Protein AF-A0A943QH11-F1 (afdb_monomer)

Mean predicted a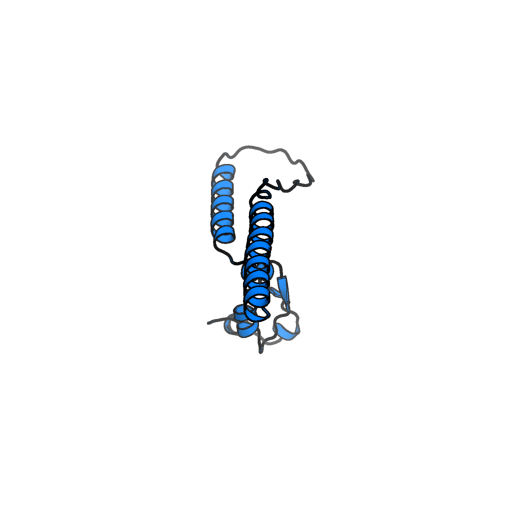ligned error: 17.02 Å

Sequence (123 aa):
MKKFILAILLIIISLTSGFLMKKIINKYKTNNTQANPTSNNVNKETNTPTDKDNSSNKNLQKRANEILSSMSIEEKVGQMFLIRCNKYTALEDLNKYKVGGFILFDDNINGETKESLSSTIDT

Nearest PDB structures (foldseek):
  6tye-assembly1_F  TM=2.501E-01  e=7.102E+00  Mycobacterium tuberculosis

Structure (mmCIF, N/CA/C/O backbone):
data_AF-A0A943QH11-F1
#
_entry.id   AF-A0A943QH11-F1
#
loop_
_atom_site.group_PDB
_atom_site.id
_atom_site.type_symbol
_atom_site.label_atom_id
_atom_site.label_alt_id
_atom_site.label_comp_id
_atom_site.label_asym_id
_atom_site.label_entity_id
_atom_site.label_seq_id
_atom_site.pdbx_PDB_ins_code
_atom_site.Cartn_x
_atom_site.Cartn_y
_atom_site.Cartn_z
_atom_site.occupancy
_atom_site.B_iso_or_equiv
_atom_site.auth_seq_id
_atom_site.auth_comp_id
_atom_site.auth_asym_id
_atom_site.auth_atom_id
_atom_site.pdbx_PDB_model_num
ATOM 1 N N . MET A 1 1 ? -56.545 -19.238 20.202 1.00 70.50 1 MET A N 1
ATOM 2 C CA . MET A 1 1 ? -55.419 -20.026 20.760 1.00 70.50 1 MET A CA 1
ATOM 3 C C . MET A 1 1 ? -54.126 -19.868 19.955 1.00 70.50 1 MET A C 1
ATOM 5 O O . MET A 1 1 ? -53.176 -19.331 20.499 1.00 70.50 1 MET A O 1
ATOM 9 N N . LYS A 1 2 ? -54.087 -20.200 18.652 1.00 68.56 2 LYS A N 1
ATOM 10 C CA . LYS A 1 2 ? -52.864 -20.090 17.817 1.00 68.56 2 LYS A CA 1
ATOM 11 C C . LYS A 1 2 ? -52.231 -18.683 17.772 1.00 68.56 2 LYS A C 1
ATOM 13 O O . LYS A 1 2 ? -51.018 -18.554 17.859 1.00 68.56 2 LYS A O 1
ATOM 18 N N . LYS A 1 3 ? -53.056 -17.630 17.721 1.00 75.44 3 LYS A N 1
ATOM 19 C CA . LYS A 1 3 ? -52.600 -16.224 17.714 1.00 75.44 3 LYS A CA 1
ATOM 20 C C . LYS A 1 3 ? -51.953 -15.782 19.040 1.00 75.44 3 LYS A C 1
ATOM 22 O O . LYS A 1 3 ? -51.031 -14.980 19.022 1.00 75.44 3 LYS A O 1
ATOM 27 N N . PHE A 1 4 ? -52.389 -16.354 20.167 1.00 85.69 4 PHE A N 1
ATOM 28 C CA . PHE A 1 4 ? -51.793 -16.092 21.483 1.00 85.69 4 PHE A CA 1
ATOM 29 C C . PHE A 1 4 ? -50.453 -16.822 21.655 1.00 85.69 4 PHE A C 1
ATOM 31 O O . PHE A 1 4 ? -49.510 -16.251 22.190 1.00 85.69 4 PHE A O 1
ATOM 38 N N . ILE A 1 5 ? -50.334 -18.043 21.120 1.00 85.81 5 ILE A N 1
ATOM 39 C CA . ILE A 1 5 ? -49.075 -18.810 21.115 1.00 85.81 5 ILE A CA 1
ATOM 40 C C . ILE A 1 5 ? -47.998 -18.100 20.276 1.00 85.81 5 ILE A C 1
ATOM 42 O O . ILE A 1 5 ? -46.850 -18.005 20.702 1.00 85.81 5 ILE A O 1
ATOM 46 N N . LEU A 1 6 ? -48.371 -17.545 19.117 1.00 86.81 6 LEU A N 1
ATOM 47 C CA . LEU A 1 6 ? -47.443 -16.808 18.252 1.00 86.81 6 LEU A CA 1
ATOM 48 C C . LEU A 1 6 ? -46.908 -15.527 18.919 1.00 86.81 6 LEU A C 1
ATOM 50 O O . LEU A 1 6 ? -45.724 -15.223 18.796 1.00 86.81 6 LEU A O 1
ATOM 54 N N . ALA A 1 7 ? -47.752 -14.811 19.669 1.00 86.31 7 ALA A N 1
ATOM 55 C CA . ALA A 1 7 ? -47.340 -13.614 20.403 1.00 86.31 7 ALA A CA 1
ATOM 56 C C . ALA A 1 7 ? -46.328 -13.931 21.522 1.00 86.31 7 ALA A C 1
ATOM 58 O O . ALA A 1 7 ? -45.351 -13.205 21.691 1.00 86.31 7 ALA A O 1
ATOM 59 N N . ILE A 1 8 ? -46.510 -15.045 22.240 1.00 86.12 8 ILE A N 1
ATOM 60 C CA . ILE A 1 8 ? -45.586 -15.485 23.299 1.00 86.12 8 ILE A CA 1
ATOM 61 C C . ILE A 1 8 ? -44.219 -15.882 22.713 1.00 86.12 8 ILE A C 1
ATOM 63 O O . ILE A 1 8 ? -43.184 -15.523 23.272 1.00 86.12 8 ILE A O 1
ATOM 67 N N . LEU A 1 9 ? -44.195 -16.549 21.553 1.00 85.75 9 LEU A N 1
ATOM 68 C CA . LEU A 1 9 ? -42.954 -16.904 20.849 1.00 85.75 9 LEU A CA 1
ATOM 69 C C . LEU A 1 9 ? -42.137 -15.671 20.428 1.00 85.75 9 LEU A C 1
ATOM 71 O O . LEU A 1 9 ? -40.920 -15.652 20.613 1.00 85.75 9 LEU A O 1
ATOM 75 N N . LEU A 1 10 ? -42.794 -14.620 19.925 1.00 85.69 10 LEU A N 1
ATOM 76 C CA . LEU A 1 10 ? -42.123 -13.376 19.525 1.00 85.69 10 LEU A CA 1
ATOM 77 C C . LEU A 1 10 ? -41.498 -12.633 20.717 1.00 85.69 10 LEU A C 1
ATOM 79 O O . LEU A 1 10 ? -40.397 -12.094 20.601 1.00 85.69 10 LEU A O 1
ATOM 83 N N . ILE A 1 11 ? -42.154 -12.662 21.879 1.00 85.75 11 ILE A N 1
ATOM 84 C CA . ILE A 1 11 ? -41.639 -12.049 23.113 1.00 85.75 11 ILE A CA 1
ATOM 85 C C . ILE A 1 11 ? -40.381 -12.785 23.608 1.00 85.75 11 ILE A C 1
ATOM 87 O O . ILE A 1 11 ? -39.406 -12.147 24.001 1.00 85.75 11 ILE A O 1
ATOM 91 N N . ILE A 1 12 ? -40.346 -14.119 23.527 1.00 81.06 12 ILE A N 1
ATOM 92 C CA . ILE A 1 12 ? -39.179 -14.920 23.941 1.00 81.06 12 ILE A CA 1
ATOM 93 C C . ILE A 1 12 ? -37.966 -14.667 23.023 1.00 81.06 12 ILE A C 1
ATOM 95 O O . ILE A 1 12 ? -36.835 -14.547 23.500 1.00 81.06 12 ILE A O 1
ATOM 99 N N . ILE A 1 13 ? -38.181 -14.524 21.713 1.00 79.62 13 ILE A N 1
ATOM 100 C CA . ILE A 1 13 ? -37.114 -14.211 20.742 1.00 79.62 13 ILE A C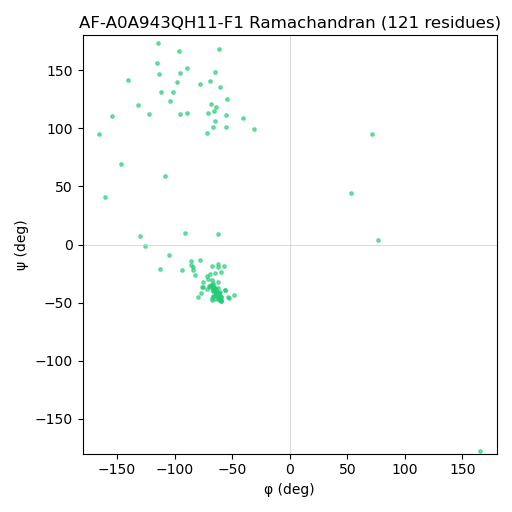A 1
ATOM 101 C C . ILE A 1 13 ? -36.541 -12.799 20.986 1.00 79.62 13 ILE A C 1
ATOM 103 O O . ILE A 1 13 ? -35.326 -12.584 20.952 1.00 79.62 13 ILE A O 1
ATOM 107 N N . SER A 1 14 ? -37.404 -11.836 21.316 1.00 74.19 14 SER A N 1
ATOM 108 C CA . SER A 1 14 ? -37.004 -10.478 21.707 1.00 74.19 14 SER A CA 1
ATOM 109 C C . SER A 1 14 ? -36.154 -10.462 22.990 1.00 74.19 14 SER A C 1
ATOM 111 O O . SER A 1 14 ? -35.111 -9.810 23.029 1.00 74.19 14 SER A O 1
ATOM 113 N N . LEU A 1 15 ? -36.541 -11.219 24.021 1.00 73.31 15 LEU A N 1
ATOM 114 C CA . LEU A 1 15 ? -35.820 -11.258 25.300 1.00 73.31 15 LEU A CA 1
ATOM 115 C C . LEU A 1 15 ? -34.456 -11.966 25.197 1.00 73.31 15 LEU A C 1
ATOM 117 O O . LEU A 1 15 ? -33.489 -11.553 25.839 1.00 73.31 15 LEU A O 1
ATOM 121 N N . THR A 1 16 ? -34.350 -13.007 24.369 1.00 67.44 16 THR A N 1
ATOM 122 C CA . THR A 1 16 ? -33.099 -13.768 24.193 1.00 67.44 16 THR A CA 1
ATOM 123 C C . THR A 1 16 ? -32.056 -13.021 23.355 1.00 67.44 16 THR A C 1
ATOM 125 O O . THR A 1 16 ? -30.871 -13.052 23.692 1.00 67.44 16 THR A O 1
ATOM 128 N N . SER A 1 17 ? -32.468 -12.276 22.324 1.00 64.62 17 SER A N 1
ATOM 129 C CA . SER A 1 17 ? -31.553 -11.468 21.494 1.00 64.62 17 SER A CA 1
ATOM 130 C C . SER A 1 17 ? -30.895 -10.306 22.259 1.00 64.62 17 SER A C 1
ATOM 132 O O . SER A 1 17 ? -29.697 -10.060 22.099 1.00 64.62 17 SER A O 1
ATOM 134 N N . GLY A 1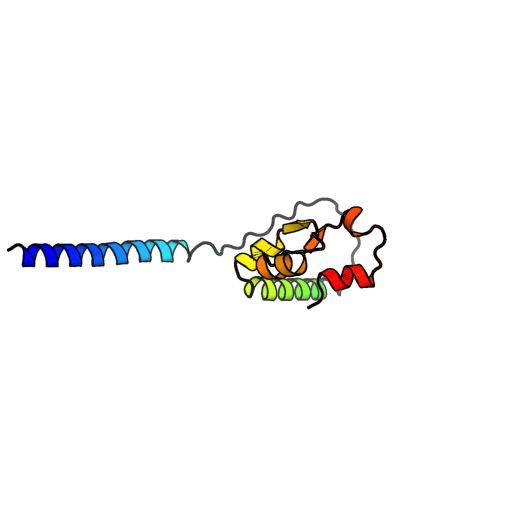 18 ? -31.624 -9.646 23.168 1.00 62.47 18 GLY A N 1
ATOM 135 C CA . GLY A 1 18 ? -31.067 -8.594 24.030 1.00 62.47 18 GLY A CA 1
ATOM 136 C C . GLY A 1 18 ? -30.036 -9.104 25.049 1.00 62.47 18 GLY A C 1
ATOM 137 O O . GLY A 1 18 ? -29.063 -8.411 25.358 1.00 62.47 18 GLY A O 1
ATOM 138 N N . PHE A 1 19 ? -30.199 -10.336 25.545 1.00 64.69 19 PHE A N 1
ATOM 139 C CA . PHE A 1 19 ? -29.276 -10.948 26.507 1.00 64.69 19 PHE A CA 1
ATOM 140 C C . PHE A 1 19 ? -27.929 -11.335 25.871 1.00 64.69 19 PHE A C 1
ATOM 142 O O . PHE A 1 19 ? -26.877 -11.115 26.480 1.00 64.69 19 PHE A O 1
ATOM 149 N N . LEU A 1 20 ? -27.932 -11.838 24.626 1.00 61.16 20 LEU A N 1
ATOM 150 C CA . LEU A 1 20 ? -26.693 -12.161 23.905 1.00 61.16 20 LEU A CA 1
ATOM 151 C C . LEU A 1 20 ? -25.838 -10.911 23.637 1.00 61.16 20 LEU A C 1
ATOM 153 O O . LEU A 1 20 ? -24.622 -10.956 23.838 1.00 61.16 20 LEU A O 1
ATOM 157 N N . MET A 1 21 ? -26.449 -9.777 23.276 1.00 60.41 21 MET A N 1
ATOM 158 C CA . MET A 1 21 ? -25.701 -8.541 23.001 1.00 60.41 21 MET A CA 1
ATOM 159 C C . MET A 1 21 ? -25.015 -7.953 24.242 1.00 60.41 21 MET A C 1
ATOM 161 O O . MET A 1 21 ? -23.891 -7.460 24.148 1.00 60.41 21 MET A O 1
ATOM 165 N N . LYS A 1 22 ? -25.616 -8.064 25.434 1.00 60.25 22 LYS A N 1
ATOM 166 C CA . LYS A 1 22 ? -25.026 -7.528 26.677 1.00 60.25 22 LYS A CA 1
ATOM 167 C C . LYS A 1 22 ? -23.741 -8.266 27.092 1.00 60.25 22 LYS A C 1
ATOM 169 O O . LYS A 1 22 ? -22.791 -7.631 27.548 1.00 60.25 22 LYS A O 1
ATOM 174 N N . LYS A 1 23 ? -23.678 -9.590 26.882 1.00 63.16 23 LYS A N 1
ATOM 175 C CA . LYS A 1 23 ? -22.474 -10.414 27.127 1.00 63.16 23 LYS A CA 1
ATOM 176 C C . LYS A 1 23 ? -21.354 -10.099 26.130 1.00 63.16 23 LYS A C 1
ATOM 178 O O . LYS A 1 23 ? -20.184 -10.092 26.506 1.00 63.16 23 LYS A O 1
ATOM 183 N N . ILE A 1 24 ? -21.720 -9.809 24.882 1.00 63.94 24 ILE A N 1
ATOM 184 C CA . ILE A 1 24 ? -20.788 -9.432 23.817 1.00 63.94 24 ILE A CA 1
ATOM 185 C C . ILE A 1 24 ? -20.156 -8.060 24.119 1.00 63.94 24 ILE A C 1
ATOM 187 O O . ILE A 1 24 ? -18.933 -7.954 24.138 1.00 63.94 24 ILE A O 1
ATOM 191 N N . ILE A 1 25 ? -20.947 -7.044 24.487 1.00 60.75 25 ILE A N 1
ATOM 192 C CA . ILE A 1 25 ? -20.440 -5.700 24.839 1.00 60.75 25 ILE A CA 1
ATOM 193 C C . ILE A 1 25 ? -19.483 -5.746 26.042 1.00 60.75 25 ILE A C 1
ATOM 195 O O . ILE A 1 25 ? -18.436 -5.098 26.029 1.00 60.75 25 ILE A O 1
ATOM 199 N N . ASN A 1 26 ? -19.790 -6.548 27.068 1.00 57.88 26 ASN A N 1
ATOM 200 C CA . ASN A 1 26 ? -18.930 -6.645 28.251 1.00 57.88 26 ASN A CA 1
ATOM 201 C C . ASN A 1 26 ? -17.586 -7.344 27.959 1.00 57.88 26 ASN A C 1
ATOM 203 O O . ASN A 1 26 ? -16.593 -7.048 28.616 1.00 57.88 26 ASN A O 1
ATOM 207 N N . LYS A 1 27 ? -17.524 -8.214 26.937 1.00 51.59 27 LYS A N 1
ATOM 208 C CA . LYS A 1 27 ? -16.278 -8.850 26.470 1.00 51.59 27 LYS A CA 1
ATOM 209 C C . LYS A 1 27 ? -15.358 -7.866 25.732 1.00 51.59 27 LYS A C 1
ATOM 211 O O . LYS A 1 27 ? -14.143 -8.034 25.772 1.00 51.59 27 LYS A O 1
ATOM 216 N N . TYR A 1 28 ? -15.912 -6.819 25.116 1.00 54.72 28 TYR A N 1
ATOM 217 C CA . TYR A 1 28 ? -15.130 -5.763 24.462 1.00 54.72 28 TYR A CA 1
ATOM 218 C C . TYR A 1 28 ? -14.676 -4.647 25.422 1.00 54.72 28 TYR A C 1
ATOM 220 O O . TYR A 1 28 ? -13.725 -3.936 25.111 1.00 54.72 28 TYR A O 1
ATOM 228 N N . LYS A 1 29 ? -15.283 -4.513 26.615 1.00 49.91 29 LYS A N 1
ATOM 229 C CA . LYS A 1 29 ? -14.931 -3.479 27.615 1.00 49.91 29 LYS A CA 1
ATOM 230 C C . LYS A 1 29 ? -13.860 -3.904 28.639 1.00 49.91 29 LYS A C 1
ATOM 232 O O . LYS A 1 29 ? -13.610 -3.193 29.607 1.00 49.91 29 LYS A O 1
ATOM 237 N N . THR A 1 30 ? -13.182 -5.037 28.457 1.00 45.69 30 THR A N 1
ATOM 238 C CA . THR A 1 30 ? -12.064 -5.465 29.326 1.00 45.69 30 THR A CA 1
ATOM 239 C C . THR A 1 30 ? -11.028 -6.234 28.512 1.00 45.69 30 THR A C 1
ATOM 241 O O . THR A 1 30 ? -10.924 -7.442 28.644 1.00 45.69 30 THR A O 1
ATOM 244 N N . ASN A 1 31 ? -10.315 -5.529 27.625 1.00 46.72 31 ASN A N 1
ATOM 245 C CA . ASN A 1 31 ? -9.010 -5.922 27.058 1.00 46.72 31 ASN A CA 1
ATOM 246 C C . ASN A 1 31 ? -8.268 -4.702 26.474 1.00 46.72 31 ASN A C 1
ATOM 248 O O . ASN A 1 31 ? -7.659 -4.780 25.415 1.00 46.72 31 ASN A O 1
ATOM 252 N N . ASN A 1 32 ? -8.309 -3.560 27.166 1.00 41.44 32 ASN A N 1
ATOM 253 C CA . ASN A 1 32 ? -7.293 -2.524 26.973 1.00 41.44 32 ASN A CA 1
ATOM 254 C C . ASN A 1 32 ? -6.401 -2.498 28.217 1.00 41.44 32 ASN A C 1
ATOM 256 O O . ASN A 1 32 ? -6.319 -1.518 28.950 1.00 41.44 32 ASN A O 1
ATOM 260 N N . THR A 1 33 ? -5.793 -3.656 28.480 1.00 31.69 33 THR A N 1
ATOM 261 C CA . THR A 1 33 ? -4.578 -3.748 29.278 1.00 31.69 33 THR A CA 1
ATOM 262 C C . THR A 1 33 ? -3.439 -3.599 28.292 1.00 31.69 33 THR A C 1
ATOM 264 O O . THR A 1 33 ? -3.253 -4.437 27.415 1.00 31.69 33 THR A O 1
ATOM 267 N N . GLN A 1 34 ? -2.731 -2.489 28.444 1.00 42.91 34 GLN A N 1
ATOM 268 C CA . GLN A 1 34 ? -1.426 -2.188 27.886 1.00 42.91 34 GLN A CA 1
ATOM 269 C C . GLN A 1 34 ? -0.570 -3.454 27.726 1.00 42.91 34 GLN A C 1
ATOM 271 O O . GLN A 1 34 ? 0.042 -3.939 28.677 1.00 42.91 34 GLN A O 1
ATOM 276 N N . ALA A 1 35 ? -0.526 -3.986 26.504 1.00 31.80 35 ALA A N 1
ATOM 277 C CA . ALA A 1 35 ? 0.551 -4.861 26.086 1.00 31.80 35 ALA A CA 1
ATOM 278 C C . ALA A 1 35 ? 1.781 -3.964 25.925 1.00 31.80 35 ALA A C 1
ATOM 280 O O . ALA A 1 35 ? 1.946 -3.288 24.911 1.00 31.80 35 ALA A O 1
ATOM 281 N N . ASN A 1 36 ? 2.613 -3.905 26.965 1.00 30.59 36 ASN A N 1
ATOM 282 C CA . ASN A 1 36 ? 3.997 -3.483 26.795 1.00 30.59 36 ASN A CA 1
ATOM 283 C C . ASN A 1 36 ? 4.608 -4.380 25.709 1.00 30.59 36 ASN A C 1
ATOM 285 O O . ASN A 1 36 ? 4.574 -5.604 25.873 1.00 30.59 36 ASN A O 1
ATOM 289 N N . PRO A 1 37 ? 5.184 -3.835 24.627 1.00 38.59 37 PRO A N 1
ATOM 290 C CA . PRO A 1 37 ? 6.057 -4.639 23.802 1.00 38.59 37 PRO A CA 1
ATOM 291 C C . PRO A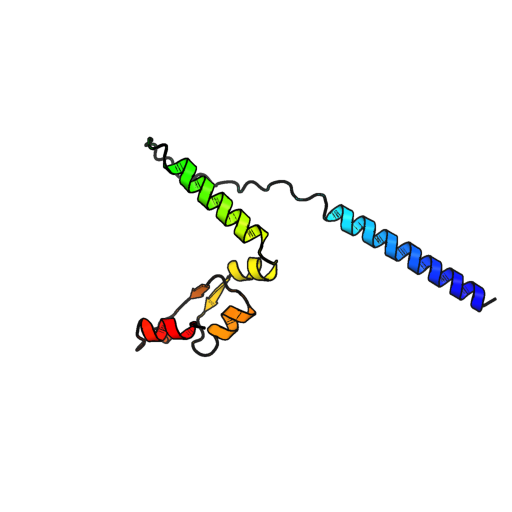 1 37 ? 7.269 -4.980 24.669 1.00 38.59 37 PRO A C 1
ATOM 293 O O . PRO A 1 37 ? 8.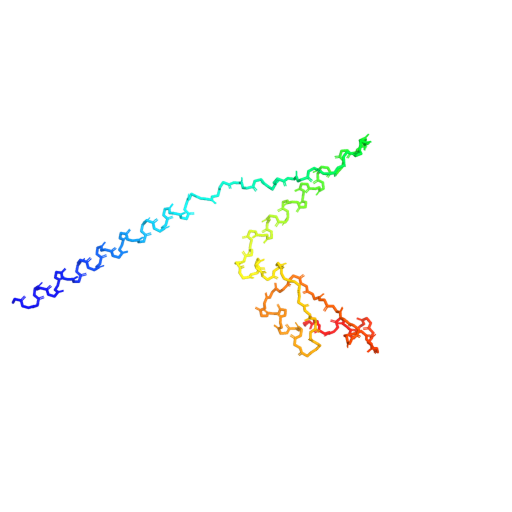014 -4.100 25.104 1.00 38.59 37 PRO A O 1
ATOM 296 N N . THR A 1 38 ? 7.432 -6.267 24.971 1.00 28.94 38 THR A N 1
ATOM 297 C CA . THR A 1 38 ? 8.685 -6.817 25.479 1.00 28.94 38 THR A CA 1
ATOM 298 C C . THR A 1 38 ? 9.770 -6.450 24.477 1.00 28.94 38 THR A C 1
ATOM 300 O O . THR A 1 38 ? 9.872 -7.035 23.401 1.00 28.94 38 THR A O 1
ATOM 303 N N . SER A 1 39 ? 10.540 -5.421 24.822 1.00 33.44 39 SER A N 1
ATOM 304 C CA . SER A 1 39 ? 11.781 -5.081 24.149 1.00 33.44 39 SER A CA 1
ATOM 305 C C . SER A 1 39 ? 12.750 -6.230 24.397 1.00 33.44 39 SER A C 1
ATOM 307 O O . SER A 1 39 ? 13.231 -6.425 25.517 1.00 33.44 39 SER A O 1
ATOM 309 N N . ASN A 1 40 ? 12.989 -7.034 23.363 1.00 32.59 40 ASN A N 1
ATOM 310 C CA . ASN A 1 40 ? 14.092 -7.978 23.361 1.00 32.59 40 ASN A CA 1
ATOM 311 C C . ASN A 1 40 ? 15.388 -7.163 23.351 1.00 32.59 40 ASN A C 1
ATOM 313 O O . ASN A 1 40 ? 15.798 -6.618 22.330 1.00 32.59 40 ASN A O 1
ATOM 317 N N . ASN A 1 41 ? 15.990 -7.067 24.533 1.00 40.22 41 ASN A N 1
ATOM 318 C CA . ASN A 1 41 ? 17.329 -6.551 24.767 1.00 40.22 41 ASN A CA 1
ATOM 319 C C . ASN A 1 41 ? 18.340 -7.320 23.902 1.00 40.22 41 ASN A C 1
ATOM 321 O O . ASN A 1 41 ? 18.629 -8.482 24.187 1.00 40.22 41 ASN A O 1
ATOM 325 N N . VAL A 1 42 ? 18.924 -6.656 22.904 1.00 39.59 42 VAL A N 1
ATOM 326 C CA . VAL A 1 42 ? 20.250 -7.002 22.386 1.00 39.59 42 VAL A CA 1
ATOM 327 C C . VAL A 1 42 ? 21.077 -5.721 22.280 1.00 39.59 42 VAL A C 1
ATOM 329 O O . VAL A 1 42 ? 20.725 -4.789 21.568 1.00 39.59 42 VAL A O 1
ATOM 332 N N . ASN A 1 43 ? 22.188 -5.758 23.015 1.00 34.44 43 ASN A N 1
ATOM 333 C CA . ASN A 1 43 ? 23.345 -4.867 23.059 1.00 34.44 43 ASN A CA 1
ATOM 334 C C . ASN A 1 43 ? 23.232 -3.465 23.676 1.00 34.44 43 ASN A C 1
ATOM 336 O O . ASN A 1 43 ? 23.002 -2.444 23.040 1.00 34.44 43 ASN A O 1
ATOM 340 N N . LYS A 1 44 ? 23.610 -3.473 24.958 1.00 40.72 44 LYS A N 1
ATOM 341 C CA . LYS A 1 44 ? 24.439 -2.490 25.653 1.00 40.72 44 LYS A CA 1
ATOM 342 C C . LYS A 1 44 ? 25.612 -2.004 24.784 1.00 40.72 44 LYS A C 1
ATOM 344 O O . LYS A 1 44 ? 26.614 -2.699 24.672 1.00 40.72 44 LYS A O 1
ATOM 349 N N . GLU A 1 45 ? 25.537 -0.762 24.325 1.00 35.44 45 GLU A N 1
ATOM 350 C CA . GLU A 1 45 ? 26.686 0.141 24.372 1.00 35.44 45 GLU A CA 1
ATOM 351 C C . GLU A 1 45 ? 26.290 1.384 25.168 1.00 35.44 45 GLU A C 1
ATOM 353 O O . GLU A 1 45 ? 25.401 2.156 24.814 1.00 35.44 45 GLU A O 1
ATOM 358 N N . THR A 1 46 ? 26.926 1.504 26.328 1.00 33.47 46 THR A N 1
ATOM 359 C CA . THR A 1 46 ? 26.900 2.674 27.193 1.00 33.47 46 THR A CA 1
ATOM 360 C C . THR A 1 46 ? 27.652 3.797 26.495 1.00 33.47 46 THR A C 1
ATOM 362 O O . THR A 1 46 ? 28.834 3.612 26.245 1.00 33.47 46 THR A O 1
ATOM 365 N N . ASN A 1 47 ? 26.991 4.932 26.245 1.00 42.03 47 ASN A N 1
ATO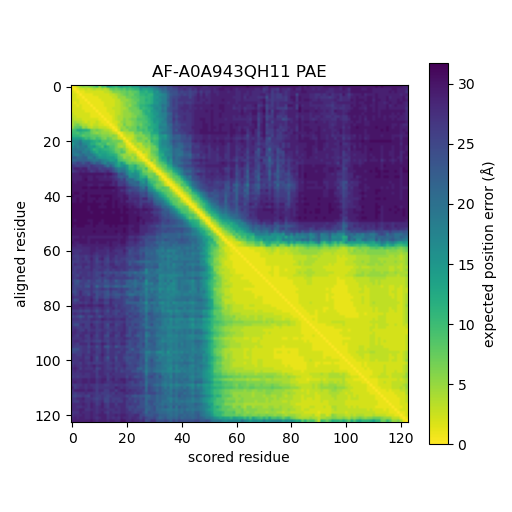M 366 C CA . ASN A 1 47 ? 27.567 6.284 26.260 1.00 42.03 47 ASN A CA 1
ATOM 367 C C . ASN A 1 47 ? 26.422 7.321 26.270 1.00 42.03 47 ASN A C 1
ATOM 369 O O . ASN A 1 47 ? 25.876 7.682 25.233 1.00 42.03 47 ASN A O 1
ATOM 373 N N . THR A 1 48 ? 26.039 7.799 27.454 1.00 32.62 48 THR A N 1
ATOM 374 C CA . THR A 1 48 ? 25.301 9.066 27.651 1.00 32.62 48 THR A CA 1
ATOM 375 C C . THR A 1 48 ? 26.324 10.208 27.808 1.00 32.62 48 THR A C 1
ATOM 377 O O . THR A 1 48 ? 27.415 9.923 28.304 1.00 32.62 48 THR A O 1
ATOM 380 N N . PRO A 1 49 ? 26.029 11.485 27.456 1.00 49.91 49 PRO A N 1
ATOM 381 C CA . PRO A 1 49 ? 24.716 12.125 27.607 1.00 49.91 49 PRO A CA 1
ATOM 382 C C . PRO A 1 49 ? 24.272 13.051 26.451 1.00 49.91 49 PRO A C 1
ATOM 384 O O . PRO A 1 49 ? 25.033 13.894 25.982 1.00 49.91 49 PRO A O 1
ATOM 387 N N . THR A 1 50 ? 22.983 13.042 26.090 1.00 37.66 50 THR A N 1
ATOM 388 C CA . THR A 1 50 ? 22.298 14.283 25.669 1.00 37.66 50 THR A CA 1
ATOM 389 C C . THR A 1 50 ? 20.784 14.193 25.903 1.00 37.66 50 THR A C 1
ATOM 391 O O . THR A 1 50 ? 20.064 13.499 25.194 1.00 37.66 50 THR A O 1
ATOM 394 N N . ASP A 1 51 ? 20.280 14.964 26.866 1.00 51.50 51 ASP A N 1
ATOM 395 C CA . ASP A 1 51 ? 18.865 15.084 27.277 1.00 51.50 51 ASP A CA 1
ATOM 396 C C . ASP A 1 51 ? 17.893 15.626 26.199 1.00 51.50 51 ASP A C 1
ATOM 398 O O . ASP A 1 51 ? 16.725 15.907 26.471 1.00 51.50 51 ASP A O 1
ATOM 402 N N . LYS A 1 52 ? 18.340 15.774 24.947 1.00 51.91 52 LYS A N 1
ATOM 403 C CA . LYS A 1 52 ? 17.477 16.168 23.820 1.00 51.91 52 LYS A CA 1
ATOM 404 C C . LYS A 1 52 ? 16.727 14.988 23.200 1.00 51.91 52 LYS A C 1
ATOM 406 O O . LYS A 1 52 ? 15.707 15.210 22.553 1.00 51.91 52 LYS A O 1
ATOM 411 N N . ASP A 1 53 ? 17.197 13.763 23.427 1.00 54.25 53 ASP A N 1
ATOM 412 C CA . ASP A 1 53 ? 16.701 12.571 22.727 1.00 54.25 53 ASP A CA 1
ATOM 413 C C . ASP A 1 53 ? 15.402 12.000 23.328 1.00 54.25 53 ASP A C 1
ATOM 415 O O . ASP A 1 53 ? 14.563 11.417 22.642 1.00 54.25 53 ASP A O 1
ATOM 419 N N . ASN A 1 54 ? 15.159 12.239 24.620 1.00 58.62 54 ASN A N 1
ATOM 420 C CA . ASN A 1 54 ? 13.949 11.747 25.288 1.00 58.62 54 ASN A CA 1
ATOM 421 C C . ASN A 1 54 ? 12.690 12.555 24.920 1.00 58.62 54 ASN A C 1
ATOM 423 O O . ASN A 1 54 ? 11.589 12.004 24.857 1.00 58.62 54 ASN A O 1
ATOM 427 N N . SER A 1 55 ? 12.830 13.861 24.660 1.00 60.94 55 SER A N 1
ATOM 428 C CA . SER A 1 55 ? 11.698 14.735 24.311 1.00 60.94 55 SER A CA 1
ATOM 429 C C . SER A 1 55 ? 11.249 14.545 22.858 1.00 60.94 55 SER A C 1
ATOM 431 O O . SER A 1 55 ? 10.049 14.448 22.584 1.00 60.94 55 SER A O 1
ATOM 433 N N . SER A 1 56 ? 12.205 14.410 21.931 1.00 69.88 56 SER A N 1
ATOM 434 C CA . SER A 1 56 ? 11.945 14.103 20.518 1.00 69.88 56 SER A CA 1
ATOM 435 C C . SER A 1 56 ? 11.273 12.738 20.363 1.00 69.88 56 SER A C 1
ATOM 437 O O . SER A 1 56 ? 10.244 12.635 19.696 1.00 69.88 56 SER A O 1
ATOM 439 N N . ASN A 1 57 ? 11.770 11.710 21.055 1.00 73.25 57 ASN A N 1
ATOM 440 C CA . ASN A 1 57 ? 11.193 10.368 21.013 1.00 73.25 57 ASN A CA 1
ATOM 441 C C . ASN A 1 57 ? 9.770 10.334 21.604 1.00 73.25 57 ASN A C 1
ATOM 443 O O . ASN A 1 57 ? 8.857 9.764 21.006 1.00 73.25 57 ASN A O 1
ATOM 447 N N . LYS A 1 58 ? 9.524 11.041 22.717 1.00 78.06 58 LYS A N 1
ATOM 448 C CA . LYS A 1 58 ? 8.175 11.167 23.295 1.00 78.06 58 LYS A CA 1
ATOM 449 C C . LYS A 1 58 ? 7.195 11.872 22.351 1.00 78.06 58 LYS A C 1
ATOM 451 O O . LYS A 1 58 ? 6.028 11.484 22.287 1.00 78.06 58 LYS A O 1
ATOM 456 N N . ASN A 1 59 ? 7.650 12.883 21.608 1.00 89.06 59 ASN A N 1
ATOM 457 C CA . ASN A 1 59 ? 6.831 13.562 20.602 1.00 89.06 59 ASN A CA 1
ATOM 458 C C . ASN A 1 59 ? 6.480 12.625 19.432 1.00 89.06 59 ASN A C 1
ATOM 460 O O . ASN A 1 59 ? 5.313 12.540 19.050 1.00 89.06 59 ASN A O 1
ATOM 464 N N . LEU A 1 60 ? 7.458 11.859 18.937 1.00 93.19 60 LEU A N 1
ATOM 465 C CA . LEU A 1 60 ? 7.251 10.870 17.876 1.00 93.19 60 LEU A CA 1
ATOM 466 C C . LEU A 1 60 ? 6.262 9.779 18.296 1.00 93.19 60 LEU A C 1
ATOM 468 O O . LEU A 1 60 ? 5.328 9.487 17.553 1.00 93.19 60 LEU A O 1
ATOM 472 N N . GLN A 1 61 ? 6.405 9.230 19.505 1.00 94.31 61 GLN A N 1
ATOM 473 C CA . GLN A 1 61 ? 5.471 8.230 20.026 1.00 94.31 61 GLN A CA 1
ATOM 474 C C . GLN A 1 61 ? 4.059 8.795 20.207 1.00 94.31 61 GLN A C 1
ATOM 476 O O . GLN A 1 61 ? 3.083 8.137 19.853 1.00 94.31 61 GLN A O 1
ATOM 481 N N . LYS A 1 62 ? 3.927 10.031 20.708 1.00 95.62 62 LYS A N 1
ATOM 482 C CA . LYS A 1 62 ? 2.624 10.704 20.822 1.00 95.62 62 LYS A CA 1
ATOM 483 C C . LYS A 1 62 ? 1.955 10.848 19.456 1.00 95.62 62 LYS A C 1
ATOM 485 O O . LYS A 1 62 ? 0.803 10.454 19.313 1.00 95.62 62 LYS A O 1
ATOM 490 N N . ARG A 1 63 ? 2.688 11.331 18.449 1.00 96.12 63 ARG A N 1
ATOM 491 C CA . ARG A 1 63 ? 2.182 11.472 17.078 1.00 96.12 63 ARG A CA 1
ATOM 492 C C . ARG A 1 63 ? 1.803 10.125 16.460 1.00 96.12 63 ARG A C 1
ATOM 494 O O . ARG A 1 63 ? 0.755 10.020 15.834 1.00 96.12 63 ARG A O 1
ATOM 501 N N . ALA A 1 64 ? 2.626 9.095 16.647 1.00 95.69 64 ALA A N 1
ATOM 502 C CA . ALA A 1 64 ? 2.327 7.751 16.163 1.00 95.69 64 ALA A CA 1
ATOM 503 C C . ALA A 1 64 ? 1.033 7.206 16.789 1.00 95.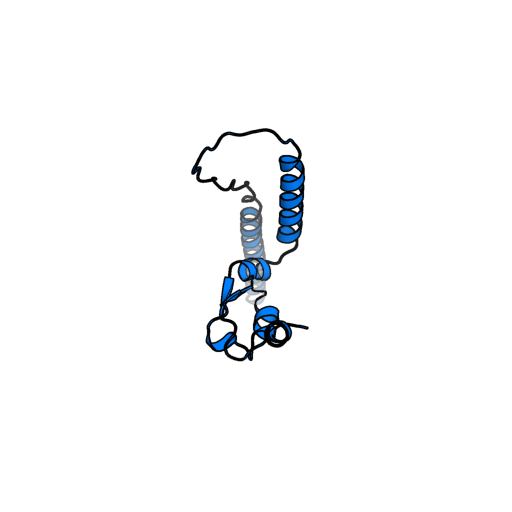69 64 ALA A C 1
ATOM 505 O O . ALA A 1 64 ? 0.178 6.689 16.075 1.00 95.69 64 ALA A O 1
ATOM 506 N N . ASN A 1 65 ? 0.850 7.391 18.099 1.00 96.19 65 ASN A N 1
ATOM 507 C CA . ASN A 1 65 ? -0.367 6.987 18.801 1.00 96.19 65 ASN A CA 1
ATOM 508 C C . ASN A 1 65 ? -1.600 7.770 18.334 1.00 96.19 65 ASN A C 1
ATOM 510 O O . ASN A 1 65 ? -2.662 7.176 18.174 1.00 96.19 65 ASN A O 1
ATOM 514 N N . GLU A 1 66 ? -1.469 9.075 18.081 1.00 97.06 66 GLU A N 1
ATOM 515 C CA . GLU A 1 66 ? -2.548 9.898 17.521 1.00 97.06 66 GLU A CA 1
ATOM 516 C C . GLU A 1 66 ? -2.985 9.364 16.147 1.00 97.06 66 GLU A C 1
ATOM 518 O O . GLU A 1 66 ? -4.170 9.092 15.953 1.00 97.06 66 GLU A O 1
ATOM 523 N N . ILE A 1 67 ? -2.036 9.093 15.245 1.00 97.38 67 ILE A N 1
ATOM 524 C CA . ILE A 1 67 ? -2.307 8.516 13.917 1.00 97.38 67 ILE A CA 1
ATOM 525 C C . ILE A 1 67 ? -2.946 7.122 14.031 1.00 97.38 67 ILE A C 1
ATOM 527 O O . ILE A 1 67 ? -3.970 6.846 13.409 1.00 97.38 67 ILE A O 1
ATOM 531 N N . LEU A 1 68 ? -2.383 6.236 14.858 1.00 97.31 68 LEU A N 1
ATOM 532 C CA . LEU A 1 68 ? -2.922 4.888 15.068 1.00 97.31 68 LEU A CA 1
ATOM 533 C C . LEU A 1 68 ? -4.329 4.916 15.675 1.00 97.31 68 LEU A C 1
ATOM 535 O O . LEU A 1 68 ? -5.139 4.029 15.404 1.00 97.31 68 LEU A O 1
ATOM 539 N N . SER A 1 69 ? -4.637 5.912 16.506 1.00 97.56 69 SER A N 1
ATOM 540 C CA . SER A 1 69 ? -5.961 6.047 17.114 1.00 97.56 69 SER A CA 1
ATOM 541 C C . SER A 1 69 ? -7.033 6.464 16.107 1.00 97.56 69 SER A C 1
ATOM 543 O O . SER A 1 69 ? -8.182 6.056 16.264 1.00 97.56 69 SER A O 1
ATOM 545 N N . SER A 1 70 ? -6.662 7.210 15.060 1.00 97.56 70 SER A N 1
ATOM 546 C CA . SER A 1 70 ? -7.586 7.661 14.015 1.00 97.56 70 SER A CA 1
ATOM 547 C C . SER A 1 70 ? -7.798 6.649 12.887 1.00 97.56 70 SER A C 1
ATOM 549 O O . SER A 1 70 ? -8.730 6.813 12.110 1.00 97.56 70 SER A O 1
ATOM 551 N N . MET A 1 71 ? -6.952 5.619 12.783 1.00 98.06 71 MET A N 1
ATOM 552 C CA . MET A 1 71 ? -7.053 4.599 11.735 1.00 98.06 71 MET A CA 1
ATOM 553 C C . MET A 1 71 ? -8.152 3.566 12.019 1.00 98.06 71 MET A C 1
ATOM 555 O O . MET A 1 71 ? -8.263 3.023 13.130 1.00 98.06 71 MET A O 1
ATOM 559 N N . SER A 1 72 ? -8.891 3.221 10.968 1.00 98.25 72 SER A N 1
ATOM 560 C CA . SER A 1 72 ? -9.749 2.036 10.882 1.00 98.25 72 SER A CA 1
ATOM 561 C C . SER A 1 72 ? -8.945 0.734 11.019 1.00 98.25 72 SER A C 1
ATOM 563 O O . SER A 1 72 ? -7.709 0.728 10.996 1.00 98.25 72 SER A O 1
ATOM 565 N N . ILE A 1 73 ? -9.635 -0.397 11.204 1.00 98.06 73 ILE A N 1
ATOM 566 C CA . ILE A 1 73 ? -8.949 -1.695 11.270 1.00 98.06 73 ILE A CA 1
ATOM 567 C C . ILE A 1 73 ? -8.366 -2.066 9.905 1.00 98.06 73 ILE A C 1
ATOM 569 O O . ILE A 1 73 ? -7.269 -2.611 9.840 1.00 98.06 73 ILE A O 1
ATOM 573 N N . GLU A 1 74 ? -9.060 -1.704 8.829 1.00 97.50 74 GLU A N 1
ATOM 574 C CA . GLU A 1 74 ? -8.644 -1.904 7.448 1.00 97.50 74 GLU A CA 1
ATOM 575 C C . GLU A 1 74 ? -7.345 -1.152 7.160 1.00 97.50 74 GLU A C 1
ATOM 577 O O . GLU A 1 74 ? -6.402 -1.750 6.655 1.00 97.50 74 GLU A O 1
ATOM 582 N N . GLU A 1 75 ? -7.248 0.118 7.560 1.00 98.06 75 GLU A N 1
ATOM 583 C CA . GLU A 1 75 ? -6.017 0.906 7.416 1.00 98.06 75 GLU A CA 1
ATOM 584 C C . GLU A 1 75 ? -4.875 0.334 8.259 1.00 98.06 75 GLU A C 1
ATOM 586 O O . GLU A 1 75 ? -3.757 0.207 7.772 1.00 98.06 75 GLU A O 1
ATOM 591 N N . LYS A 1 76 ? -5.139 -0.077 9.506 1.00 97.81 76 LYS A N 1
ATOM 592 C CA . LYS A 1 76 ? -4.112 -0.707 10.357 1.00 97.81 76 LYS A CA 1
ATOM 593 C C . LYS A 1 76 ? -3.557 -1.977 9.734 1.00 97.81 76 LYS A C 1
ATOM 595 O O . LYS A 1 76 ? -2.346 -2.172 9.743 1.00 97.81 76 LYS A O 1
ATOM 600 N N . VAL A 1 77 ? -4.435 -2.833 9.214 1.00 97.88 77 VAL A N 1
ATOM 601 C CA . VAL A 1 77 ? -4.037 -4.066 8.533 1.00 97.88 77 VAL A CA 1
ATOM 602 C C . VAL A 1 77 ? -3.297 -3.733 7.242 1.00 97.88 77 VAL A C 1
ATOM 604 O O . VAL A 1 77 ? -2.235 -4.300 7.018 1.00 97.88 77 VAL A O 1
ATOM 607 N N . GLY A 1 78 ? -3.783 -2.782 6.441 1.00 98.06 78 GLY A N 1
ATOM 608 C CA . GLY A 1 78 ? -3.121 -2.328 5.215 1.00 98.06 78 GLY A CA 1
ATOM 609 C C . GLY A 1 78 ? -1.670 -1.901 5.453 1.00 98.06 78 GLY A C 1
ATOM 610 O O . GLY A 1 78 ? -0.762 -2.381 4.773 1.00 98.06 78 GLY A O 1
ATOM 611 N N . GLN A 1 79 ? -1.418 -1.121 6.509 1.00 98.00 79 GLN A N 1
ATOM 612 C CA . GLN A 1 79 ? -0.073 -0.678 6.894 1.00 98.00 79 GLN A CA 1
ATOM 613 C C . GLN A 1 79 ? 0.885 -1.825 7.280 1.00 98.00 79 GLN A C 1
ATOM 615 O O . GLN A 1 79 ? 2.098 -1.624 7.260 1.00 98.00 79 GLN A O 1
ATOM 620 N N . MET A 1 80 ? 0.383 -3.022 7.619 1.00 97.94 80 MET A N 1
ATOM 621 C CA . MET A 1 80 ? 1.219 -4.196 7.923 1.00 97.94 80 MET A CA 1
ATOM 622 C C . MET A 1 80 ? 1.774 -4.888 6.671 1.00 97.94 80 MET A C 1
ATOM 624 O O . MET A 1 80 ? 2.672 -5.722 6.794 1.00 97.94 80 MET A O 1
ATOM 628 N N . PHE A 1 81 ? 1.253 -4.572 5.482 1.00 97.75 81 PHE A N 1
ATOM 629 C CA . PHE A 1 81 ? 1.640 -5.227 4.238 1.00 97.75 81 PHE A CA 1
ATOM 630 C C . PHE A 1 81 ? 2.394 -4.282 3.306 1.00 97.75 81 PHE A C 1
ATOM 632 O O . PHE A 1 81 ? 1.942 -3.180 2.996 1.00 97.75 81 PHE A O 1
ATOM 639 N N . LEU A 1 82 ? 3.523 -4.781 2.805 1.00 98.00 82 LEU A N 1
ATOM 640 C CA . LEU A 1 82 ? 4.171 -4.272 1.604 1.00 98.00 82 LEU A CA 1
ATOM 641 C C . LEU A 1 82 ? 3.827 -5.216 0.451 1.00 98.00 82 LEU A C 1
ATOM 643 O O . LEU A 1 82 ? 3.966 -6.433 0.595 1.00 98.00 82 LEU A O 1
ATOM 647 N N . ILE A 1 83 ? 3.380 -4.678 -0.680 1.00 96.50 83 ILE A N 1
ATOM 648 C CA . ILE A 1 83 ? 2.952 -5.483 -1.835 1.00 96.50 83 ILE A CA 1
ATOM 649 C C . ILE A 1 83 ? 3.865 -5.256 -3.038 1.00 96.50 83 ILE A C 1
ATOM 651 O O . ILE A 1 83 ? 4.501 -4.213 -3.156 1.00 96.50 83 ILE A O 1
ATOM 655 N N . ARG A 1 84 ? 3.940 -6.218 -3.962 1.00 96.06 84 ARG A N 1
ATOM 656 C CA . ARG A 1 84 ? 4.646 -6.010 -5.236 1.00 96.06 84 ARG A CA 1
ATOM 657 C C . ARG A 1 84 ? 3.990 -4.864 -6.013 1.00 96.06 84 ARG A C 1
ATOM 659 O O . ARG A 1 84 ? 2.772 -4.846 -6.160 1.00 96.06 84 ARG A O 1
ATOM 666 N N . CYS A 1 85 ? 4.794 -3.964 -6.572 1.00 95.06 85 CYS A N 1
ATOM 667 C CA . CYS A 1 85 ? 4.306 -2.923 -7.470 1.00 95.06 85 CYS A CA 1
ATOM 668 C C . CYS A 1 85 ? 3.868 -3.526 -8.813 1.00 95.06 85 CYS A C 1
ATOM 670 O O . CYS A 1 85 ? 4.691 -4.017 -9.592 1.00 95.06 85 CYS A O 1
ATOM 672 N N . ASN A 1 86 ? 2.570 -3.483 -9.103 1.00 94.12 86 ASN A N 1
ATOM 673 C CA . ASN A 1 86 ? 2.058 -3.690 -10.451 1.00 94.12 86 ASN A CA 1
ATOM 674 C C . ASN A 1 86 ? 1.867 -2.322 -11.114 1.00 94.12 86 ASN A C 1
ATOM 676 O O . ASN A 1 86 ? 0.975 -1.572 -10.726 1.00 94.12 86 ASN A O 1
ATOM 680 N N . LYS A 1 87 ? 2.670 -2.014 -12.137 1.00 91.88 87 LYS A N 1
ATOM 681 C CA . LYS A 1 87 ? 2.669 -0.702 -12.810 1.00 91.88 87 LYS A CA 1
ATOM 682 C C . LYS A 1 87 ? 1.318 -0.275 -13.395 1.00 91.88 87 LYS A C 1
ATOM 684 O O . LYS A 1 87 ? 1.119 0.901 -13.657 1.00 91.88 87 LYS A O 1
ATOM 689 N N . TYR A 1 88 ? 0.397 -1.217 -13.596 1.00 92.69 88 TYR A N 1
ATOM 690 C CA . TYR A 1 88 ? -0.938 -0.935 -14.125 1.00 92.69 88 TYR A CA 1
ATOM 691 C C . TYR A 1 88 ? -1.998 -0.713 -13.039 1.00 92.69 88 TYR A C 1
ATOM 693 O O . TYR A 1 88 ? -3.024 -0.109 -13.329 1.00 92.69 88 TYR A O 1
ATOM 701 N N . THR A 1 89 ? -1.782 -1.212 -11.816 1.00 95.75 89 THR A N 1
ATOM 702 C CA . THR A 1 89 ? -2.796 -1.203 -10.741 1.00 95.75 89 THR A CA 1
ATOM 703 C C . THR A 1 89 ? -2.317 -0.563 -9.443 1.00 95.75 89 THR A C 1
ATOM 705 O O . THR A 1 89 ? -3.110 -0.443 -8.520 1.00 95.75 89 THR A O 1
ATOM 708 N N . ALA A 1 90 ? -1.065 -0.105 -9.348 1.00 95.06 90 ALA A N 1
ATOM 709 C CA . ALA A 1 90 ? -0.484 0.398 -8.102 1.00 95.06 90 ALA A CA 1
ATOM 710 C C . ALA A 1 90 ? -1.335 1.489 -7.425 1.00 95.06 90 ALA A C 1
ATOM 712 O O . ALA A 1 90 ? -1.604 1.397 -6.229 1.00 95.06 90 ALA A O 1
ATOM 713 N N . LEU A 1 91 ? -1.820 2.483 -8.175 1.00 95.12 91 LEU A N 1
ATOM 714 C CA . LEU A 1 91 ? -2.688 3.527 -7.622 1.00 95.12 91 LEU A CA 1
ATOM 715 C C . LEU A 1 91 ? -4.044 2.976 -7.140 1.00 95.12 91 LEU A C 1
ATOM 717 O O . LEU A 1 91 ? -4.552 3.396 -6.099 1.00 95.12 91 LEU A O 1
ATOM 721 N N . GLU A 1 92 ? -4.634 2.022 -7.864 1.00 96.19 92 GLU A N 1
ATOM 722 C CA . GLU A 1 92 ? -5.876 1.359 -7.443 1.00 96.19 92 GLU A CA 1
ATOM 723 C C . GLU A 1 92 ? -5.651 0.542 -6.164 1.00 96.19 92 GLU A C 1
ATOM 725 O O . GLU A 1 92 ? -6.406 0.678 -5.199 1.00 96.19 92 GLU A O 1
ATOM 730 N N . ASP A 1 93 ? -4.581 -0.252 -6.123 1.00 95.81 93 ASP A N 1
ATOM 731 C CA . ASP A 1 93 ? -4.221 -1.103 -4.992 1.00 95.81 93 ASP A CA 1
ATOM 732 C C . ASP A 1 93 ? -3.929 -0.268 -3.736 1.00 95.81 93 ASP A C 1
ATOM 734 O O . ASP A 1 93 ? -4.407 -0.597 -2.646 1.00 95.81 93 ASP A O 1
ATOM 738 N N . LEU A 1 94 ? -3.224 0.860 -3.883 1.00 94.94 94 LEU A N 1
ATOM 739 C CA . LEU A 1 94 ? -2.977 1.814 -2.800 1.00 94.94 94 LEU A CA 1
ATOM 740 C C . LEU A 1 9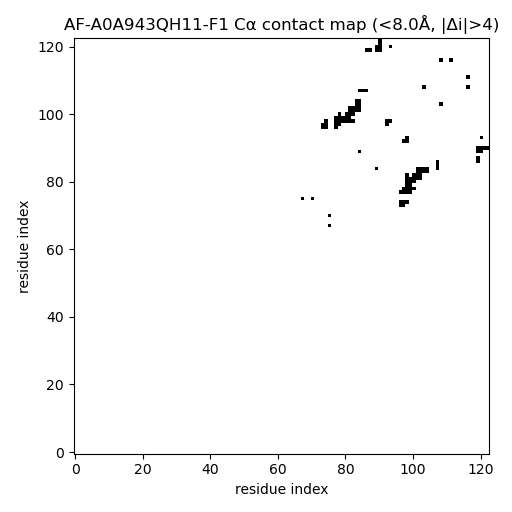4 ? -4.291 2.365 -2.237 1.00 94.94 94 LEU A C 1
ATOM 742 O O . LEU A 1 94 ? -4.509 2.366 -1.023 1.00 94.94 94 LEU A O 1
ATOM 746 N N . ASN A 1 95 ? -5.197 2.791 -3.117 1.00 94.69 95 ASN A N 1
ATOM 747 C CA . ASN A 1 95 ? -6.475 3.367 -2.720 1.00 94.69 95 ASN A CA 1
ATOM 748 C C . ASN A 1 95 ? -7.421 2.343 -2.092 1.00 94.69 95 ASN A C 1
ATOM 750 O O . ASN A 1 95 ? -8.142 2.684 -1.151 1.00 94.69 95 ASN A O 1
ATOM 754 N N . LYS A 1 96 ? -7.418 1.105 -2.580 1.00 96.19 96 LYS A N 1
ATOM 755 C CA . LYS A 1 96 ? -8.312 0.045 -2.119 1.00 96.19 96 LYS A CA 1
ATOM 756 C C . LYS A 1 96 ? -7.843 -0.600 -0.821 1.00 96.19 96 LYS A C 1
ATOM 758 O O . LYS A 1 96 ? -8.658 -0.807 0.073 1.00 96.19 96 LYS A O 1
ATOM 763 N N . TYR A 1 97 ? -6.555 -0.918 -0.719 1.00 96.62 97 TYR A N 1
ATOM 764 C CA . TYR A 1 97 ? -6.015 -1.734 0.372 1.00 96.62 97 TYR A CA 1
ATOM 765 C C . TYR A 1 97 ? -5.244 -0.939 1.425 1.00 96.62 97 TYR A C 1
ATOM 767 O O . TYR A 1 97 ? -4.929 -1.502 2.470 1.00 96.62 97 TYR A O 1
ATOM 775 N N . LYS A 1 98 ? -4.969 0.353 1.185 1.00 96.25 98 LYS A N 1
ATOM 776 C CA . LYS A 1 98 ? -4.277 1.243 2.137 1.00 96.25 98 LYS A CA 1
ATOM 777 C C . LYS A 1 98 ? -2.941 0.651 2.604 1.00 96.25 98 LYS A C 1
ATOM 779 O O . LYS A 1 98 ? -2.652 0.601 3.796 1.00 96.25 98 LYS A O 1
ATOM 784 N N . VAL A 1 99 ? -2.178 0.115 1.650 1.00 97.44 99 VAL A N 1
ATOM 785 C CA . VAL A 1 99 ? -0.943 -0.628 1.925 1.00 97.44 99 VAL A CA 1
ATOM 786 C C . VAL A 1 99 ? 0.127 0.261 2.551 1.00 97.44 99 VAL A C 1
ATOM 788 O O . VAL A 1 99 ? 0.244 1.436 2.209 1.00 97.44 99 VAL A O 1
ATOM 791 N N . GLY A 1 100 ? 0.967 -0.331 3.402 1.00 96.75 100 GLY A N 1
ATOM 792 C CA . GLY A 1 100 ? 2.101 0.362 4.019 1.00 96.75 100 GLY A CA 1
ATOM 793 C C . GLY A 1 100 ? 3.197 0.756 3.027 1.00 96.75 100 GLY A C 1
ATOM 794 O O . GLY A 1 100 ? 4.011 1.627 3.328 1.00 96.75 100 GLY A O 1
ATOM 795 N N . GLY A 1 101 ? 3.223 0.135 1.844 1.00 95.94 101 GLY A N 1
ATOM 796 C CA . GLY A 1 101 ? 4.132 0.495 0.762 1.00 95.94 101 GLY A CA 1
ATOM 797 C C . GLY A 1 101 ? 4.228 -0.554 -0.344 1.00 95.94 101 GLY A C 1
ATOM 798 O O . GLY A 1 101 ? 3.572 -1.598 -0.312 1.00 95.94 101 GLY A O 1
ATOM 799 N N . PHE A 1 102 ? 5.089 -0.265 -1.320 1.00 96.25 102 PHE A N 1
ATOM 800 C CA . PHE A 1 102 ? 5.353 -1.126 -2.468 1.00 96.25 102 PHE A CA 1
ATOM 801 C C . PHE A 1 102 ? 6.781 -1.669 -2.458 1.00 96.25 102 PHE A C 1
ATOM 803 O O . PHE A 1 102 ? 7.725 -0.985 -2.068 1.00 96.25 102 PHE A O 1
ATOM 810 N N . ILE A 1 103 ? 6.933 -2.891 -2.956 1.00 96.19 103 ILE A N 1
ATOM 811 C CA . ILE A 1 103 ? 8.209 -3.517 -3.289 1.00 96.19 103 ILE A CA 1
ATOM 812 C C . ILE A 1 103 ? 8.348 -3.486 -4.809 1.00 96.19 103 ILE A C 1
ATOM 814 O O . ILE A 1 103 ? 7.479 -3.987 -5.530 1.00 96.19 103 ILE A O 1
ATOM 818 N N . LEU A 1 104 ? 9.437 -2.891 -5.286 1.00 95.25 104 LEU A N 1
ATOM 819 C CA . LEU A 1 104 ? 9.783 -2.839 -6.700 1.00 95.25 104 LEU A CA 1
ATOM 820 C C . LEU A 1 104 ? 10.798 -3.942 -7.011 1.00 95.25 104 LEU A C 1
ATOM 822 O O . LEU A 1 104 ? 11.712 -4.188 -6.226 1.00 95.25 104 LEU A O 1
ATOM 826 N N . PHE A 1 105 ? 10.633 -4.579 -8.164 1.00 94.88 105 PHE A N 1
ATOM 827 C CA . PHE A 1 105 ? 11.583 -5.536 -8.733 1.00 94.88 105 PHE A CA 1
ATOM 828 C C . PHE A 1 105 ? 12.173 -4.983 -10.035 1.00 94.88 105 PHE A C 1
ATOM 830 O O . PHE A 1 105 ? 11.716 -3.953 -10.523 1.00 94.88 105 PHE A O 1
ATOM 837 N N . ASP A 1 106 ? 13.153 -5.676 -10.617 1.00 95.25 106 ASP A N 1
ATOM 838 C CA . ASP A 1 106 ? 13.851 -5.262 -11.846 1.00 95.25 106 ASP A CA 1
ATOM 839 C C . ASP A 1 106 ? 12.892 -4.845 -12.977 1.00 95.25 106 ASP A C 1
ATOM 841 O O . ASP A 1 106 ? 13.066 -3.787 -13.582 1.00 95.25 106 ASP A O 1
ATOM 845 N N . ASP A 1 107 ? 11.816 -5.610 -13.193 1.00 92.69 107 ASP A N 1
ATOM 846 C CA . ASP A 1 107 ? 10.770 -5.313 -14.188 1.00 92.69 107 ASP A CA 1
ATOM 847 C C . ASP A 1 107 ? 10.060 -3.967 -13.970 1.00 92.69 107 ASP A C 1
ATOM 849 O O . ASP A 1 107 ? 9.453 -3.426 -14.895 1.00 92.69 107 ASP A O 1
ATOM 853 N N . ASN A 1 108 ? 10.071 -3.453 -12.738 1.00 93.94 108 ASN A N 1
ATOM 854 C CA . ASN A 1 108 ? 9.486 -2.162 -12.403 1.00 93.94 108 ASN A CA 1
ATOM 855 C C . ASN A 1 108 ? 10.437 -1.001 -12.673 1.00 93.94 108 ASN A C 1
ATOM 857 O O . ASN A 1 108 ? 9.945 0.109 -12.783 1.00 93.94 108 ASN A O 1
ATOM 861 N N . ILE A 1 109 ? 11.752 -1.223 -12.728 1.00 94.62 109 ILE A N 1
ATOM 862 C CA . ILE A 1 109 ? 12.758 -0.149 -12.787 1.00 94.62 109 ILE A CA 1
ATOM 863 C C . ILE A 1 109 ? 13.517 -0.100 -14.116 1.00 94.62 109 ILE A C 1
ATOM 865 O O . ILE A 1 109 ? 14.098 0.929 -14.454 1.00 94.62 109 ILE A O 1
ATOM 869 N N . ASN A 1 110 ? 13.543 -1.195 -14.875 1.00 95.19 110 ASN A N 1
ATOM 870 C CA . ASN A 1 110 ? 14.289 -1.262 -16.124 1.00 95.19 110 ASN A CA 1
ATOM 871 C C . ASN A 1 110 ? 13.722 -0.282 -17.165 1.00 95.19 110 ASN A C 1
ATOM 873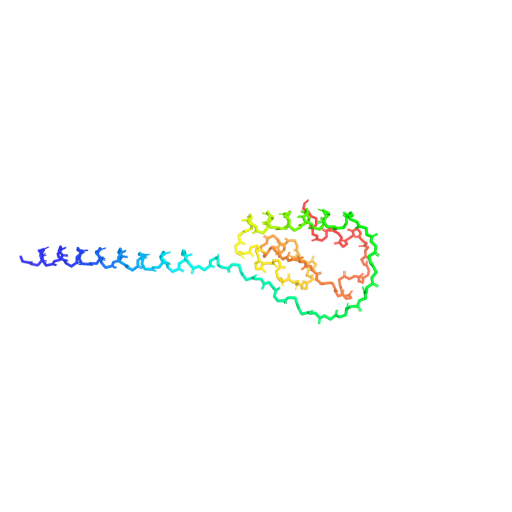 O O . ASN A 1 110 ? 12.578 -0.414 -17.591 1.00 95.19 110 ASN A O 1
ATOM 877 N N . GLY A 1 111 ? 14.541 0.683 -17.588 1.00 94.38 111 GLY A N 1
ATOM 878 C CA . GLY A 1 111 ? 14.147 1.719 -18.547 1.00 94.38 111 GLY A CA 1
ATOM 879 C C . GLY A 1 111 ? 13.279 2.840 -17.965 1.00 94.38 111 GLY A C 1
ATOM 880 O O . GLY A 1 111 ? 12.877 3.725 -18.715 1.00 94.38 111 GLY A O 1
ATOM 881 N N . GLU A 1 112 ? 13.017 2.837 -16.656 1.00 94.94 112 GLU A N 1
ATOM 882 C CA . GLU A 1 112 ? 12.206 3.854 -15.986 1.00 94.94 112 GLU A CA 1
ATOM 883 C C . GLU A 1 112 ? 13.075 4.962 -15.370 1.00 94.94 112 GLU A C 1
ATOM 885 O O . GLU A 1 112 ? 14.191 4.726 -14.900 1.00 94.94 112 GLU A O 1
ATOM 890 N N . THR A 1 113 ? 12.550 6.190 -15.333 1.00 95.69 113 THR A N 1
ATOM 891 C CA . THR A 1 113 ? 13.158 7.301 -14.582 1.00 95.69 113 THR A CA 1
ATOM 892 C C . THR A 1 113 ? 12.507 7.446 -13.208 1.00 95.69 113 THR A C 1
ATOM 894 O O . THR A 1 113 ? 11.424 6.917 -12.949 1.00 95.69 113 THR A O 1
ATOM 897 N N . LYS A 1 114 ? 13.135 8.216 -12.313 1.00 92.88 114 LYS A N 1
ATOM 898 C CA . LYS A 1 114 ? 12.556 8.541 -11.002 1.00 92.88 114 LYS A CA 1
ATOM 899 C C . LYS A 1 114 ? 11.177 9.200 -11.137 1.00 92.88 114 LYS A C 1
ATOM 901 O O . LYS A 1 114 ? 10.276 8.919 -10.348 1.00 92.88 114 LYS A O 1
ATOM 906 N N . GLU A 1 115 ? 11.026 10.071 -12.126 1.00 95.00 115 GLU A N 1
ATOM 907 C CA . GLU A 1 115 ? 9.793 10.801 -12.414 1.00 95.00 115 GLU A CA 1
ATOM 908 C C . GLU A 1 115 ? 8.708 9.839 -12.909 1.00 95.00 115 GLU A C 1
ATOM 910 O O . GLU A 1 115 ? 7.599 9.860 -12.381 1.00 95.00 115 GLU A O 1
ATOM 915 N N . SER A 1 116 ? 9.051 8.937 -13.838 1.00 92.44 116 SER A N 1
ATOM 916 C CA . SER A 1 116 ? 8.132 7.902 -14.330 1.00 92.44 116 SER A CA 1
ATOM 917 C C . SER A 1 116 ? 7.645 6.988 -13.198 1.00 92.44 116 SER A C 1
ATOM 919 O O . SER A 1 116 ? 6.443 6.777 -13.023 1.00 92.44 116 SER A O 1
ATOM 921 N N . LEU A 1 117 ? 8.561 6.537 -12.333 1.00 92.88 117 LEU A N 1
ATOM 922 C CA . LEU A 1 117 ? 8.222 5.712 -11.172 1.00 92.88 117 LEU A CA 1
ATOM 923 C C . LEU A 1 117 ? 7.299 6.428 -10.182 1.00 92.88 117 LEU A C 1
ATOM 925 O O . LEU A 1 117 ? 6.338 5.826 -9.710 1.00 92.88 117 LEU A O 1
ATOM 929 N N . SER A 1 118 ? 7.566 7.701 -9.879 1.00 91.19 118 SER A N 1
ATOM 930 C CA . SER A 1 118 ? 6.715 8.489 -8.971 1.00 91.19 118 SER A CA 1
ATOM 931 C C . SER A 1 118 ? 5.295 8.625 -9.530 1.00 91.19 118 SER A C 1
ATOM 933 O O . SER A 1 118 ? 4.326 8.349 -8.826 1.00 91.19 118 SER A O 1
ATOM 935 N N . SER A 1 119 ? 5.181 8.880 -10.839 1.00 91.19 119 SER A N 1
ATOM 936 C CA . SER A 1 119 ? 3.889 9.050 -11.514 1.00 91.19 119 SER A CA 1
ATOM 937 C C . SER A 1 119 ? 2.979 7.815 -11.473 1.00 91.19 119 SER A C 1
ATOM 939 O O . SER A 1 119 ? 1.775 7.930 -11.676 1.00 91.19 119 SER A O 1
ATOM 941 N N . THR A 1 120 ? 3.524 6.634 -11.155 1.00 89.00 120 THR A N 1
ATOM 942 C CA . THR A 1 120 ? 2.760 5.379 -11.036 1.00 89.00 120 THR A CA 1
ATOM 943 C C . THR A 1 120 ? 1.749 5.404 -9.878 1.00 89.00 120 THR A C 1
ATOM 945 O O . THR A 1 120 ? 0.770 4.656 -9.900 1.00 89.00 120 THR A O 1
ATOM 948 N N . ILE A 1 121 ? 1.978 6.241 -8.859 1.00 90.00 121 ILE A N 1
ATOM 949 C CA . ILE A 1 121 ? 1.115 6.361 -7.670 1.00 90.00 121 ILE A CA 1
ATOM 950 C C . ILE A 1 121 ? 0.723 7.808 -7.339 1.00 90.00 121 ILE A C 1
ATOM 952 O O . ILE A 1 121 ? 0.120 8.047 -6.291 1.00 90.00 121 ILE A O 1
ATOM 956 N N . ASP A 1 122 ? 1.050 8.762 -8.210 1.00 87.44 122 ASP A N 1
ATOM 957 C CA . ASP A 1 122 ? 0.617 10.150 -8.053 1.00 87.44 122 ASP A CA 1
ATOM 958 C C . ASP A 1 122 ? -0.903 10.259 -8.289 1.00 87.44 122 ASP A C 1
ATOM 960 O O . ASP A 1 122 ? -1.469 9.568 -9.139 1.00 87.44 122 ASP A O 1
ATOM 964 N N . THR A 1 123 ? -1.573 11.092 -7.485 1.00 64.12 123 THR A N 1
ATOM 965 C CA . THR A 1 123 ? -3.032 11.330 -7.520 1.00 64.12 123 THR A CA 1
ATOM 966 C C . THR A 1 123 ? -3.359 12.671 -8.158 1.00 64.12 123 THR A C 1
ATOM 968 O O . THR A 1 123 ? -2.626 13.643 -7.867 1.00 64.12 123 THR A O 1
#

pLDDT: mean 77.26, std 22.57, range [28.94, 98.25]

Foldseek 3Di:
DVVVVVVVVVVVVVVVVVVVVVVVVVVVVPDPPDPDPPPPDDDDDDDDDDPPVVVVVVVVVVVVVVVVVPDDPQLVVQLVDEEADDLVCNQVCCVPRVHVYYDYDPVLPPVDDPVRSVVSNDD

Radius of gyration: 26.32 Å; Cα contacts (8 Å, |Δi|>4): 56; chains: 1; bounding box: 83×36×48 Å

Solvent-accessible surface area (backbone atoms only — not comparable to full-atom values): 7693 Å² total; per-residue (Å²): 110,73,73,59,55,54,53,54,54,54,52,52,54,56,57,52,57,57,54,56,51,56,58,54,54,57,62,70,74,68,73,88,68,83,78,72,79,82,74,79,87,76,80,92,77,92,80,84,89,67,88,67,58,65,60,54,51,52,50,52,52,51,52,51,49,54,54,59,68,72,48,52,71,62,46,55,55,15,48,74,37,70,42,76,59,43,87,89,45,38,45,58,49,43,71,74,47,39,46,57,42,68,44,79,52,68,90,70,49,69,94,56,50,75,67,59,59,51,58,48,60,62,131

Secondary structure (DSSP, 8-state):
-HHHHHHHHHHHHHHHHHHHHHHHHHHHSS--------------------TTHHHHHHHHHHHHHHHHHH--HHHHHHHT-EEE--TTTHHHHHHHH--SEEE--HHHHTT--HHHHHHTT--